Protein AF-A0A382AMD6-F1 (afdb_monomer_lite)

pLDDT: mean 81.44, std 15.03, range [40.19, 96.5]

Structure (mmCIF, N/CA/C/O backbone):
data_AF-A0A382AMD6-F1
#
_entry.id   AF-A0A382AMD6-F1
#
loop_
_atom_site.group_PDB
_atom_site.id
_atom_site.type_symbol
_atom_site.label_atom_id
_atom_site.label_alt_id
_atom_site.label_comp_id
_atom_site.label_asym_id
_atom_site.label_entity_id
_atom_site.label_seq_id
_atom_site.pdbx_PDB_ins_code
_atom_site.Cartn_x
_atom_site.Cartn_y
_atom_site.Cartn_z
_atom_site.occupancy
_atom_site.B_iso_or_equiv
_atom_site.auth_seq_id
_atom_site.auth_comp_id
_atom_site.auth_asym_id
_atom_site.auth_atom_id
_atom_site.pdbx_PDB_model_num
ATOM 1 N N . MET A 1 1 ? 27.102 -16.519 -51.516 1.00 42.53 1 MET A N 1
ATOM 2 C CA . MET A 1 1 ? 26.957 -15.114 -51.086 1.00 42.53 1 MET A CA 1
ATOM 3 C C . MET A 1 1 ? 26.104 -15.087 -49.832 1.00 42.53 1 MET A C 1
ATOM 5 O O . MET A 1 1 ? 24.967 -15.535 -49.890 1.00 42.53 1 MET A O 1
ATOM 9 N N . GLY A 1 2 ? 26.681 -14.689 -48.698 1.00 44.47 2 GLY A N 1
ATOM 10 C CA . GLY A 1 2 ? 25.979 -14.622 -47.418 1.00 44.47 2 GLY A CA 1
ATOM 11 C C . GLY A 1 2 ? 25.141 -13.352 -47.315 1.00 44.47 2 GLY A C 1
ATOM 12 O O . GLY A 1 2 ? 25.633 -12.274 -47.632 1.00 44.47 2 GLY A O 1
ATOM 13 N N . ASN A 1 3 ? 23.898 -13.489 -46.857 1.00 40.19 3 ASN A N 1
ATOM 14 C CA . ASN A 1 3 ? 23.126 -12.363 -46.351 1.00 40.19 3 ASN A CA 1
ATOM 15 C C . ASN A 1 3 ? 23.325 -12.308 -44.837 1.00 40.19 3 ASN A C 1
ATOM 17 O O . ASN A 1 3 ? 22.709 -13.063 -44.085 1.00 40.19 3 ASN A O 1
ATOM 21 N N . SER A 1 4 ? 24.212 -11.420 -44.405 1.00 46.09 4 SER A N 1
ATOM 22 C CA . SER A 1 4 ? 24.307 -10.970 -43.022 1.00 46.09 4 SER A CA 1
ATOM 23 C C . SER A 1 4 ? 23.042 -10.164 -42.724 1.00 46.09 4 SER A C 1
ATOM 25 O O . SER A 1 4 ? 22.939 -8.998 -43.098 1.00 46.09 4 SER A O 1
ATOM 27 N N . ILE A 1 5 ? 22.052 -10.798 -42.098 1.00 58.16 5 ILE A N 1
ATOM 28 C CA . ILE A 1 5 ? 20.919 -10.091 -41.497 1.00 58.16 5 ILE A CA 1
ATOM 29 C C . ILE A 1 5 ? 21.500 -9.345 -40.296 1.00 58.16 5 ILE A C 1
ATOM 31 O O . ILE A 1 5 ? 21.742 -9.932 -39.243 1.00 58.16 5 ILE A O 1
ATOM 35 N N . THR A 1 6 ? 21.815 -8.065 -40.472 1.00 59.88 6 THR A N 1
ATOM 36 C CA . THR A 1 6 ? 22.103 -7.184 -39.343 1.00 59.88 6 THR A CA 1
ATOM 37 C C . THR A 1 6 ? 20.827 -7.086 -38.500 1.00 59.88 6 THR A C 1
ATOM 39 O O . THR A 1 6 ? 19.767 -6.798 -39.062 1.00 59.88 6 THR A O 1
ATOM 42 N N . PRO A 1 7 ? 20.866 -7.347 -37.178 1.00 53.75 7 PRO A N 1
ATOM 43 C CA . PRO A 1 7 ? 19.680 -7.209 -36.345 1.00 53.75 7 PRO A CA 1
ATOM 44 C C . PRO A 1 7 ? 19.247 -5.746 -36.385 1.00 53.75 7 PRO A C 1
ATOM 46 O O . PRO A 1 7 ? 20.041 -4.846 -36.099 1.00 53.75 7 PRO A O 1
ATOM 49 N N . ASN A 1 8 ? 18.002 -5.505 -36.785 1.00 58.22 8 ASN A N 1
ATOM 50 C CA . ASN A 1 8 ? 17.427 -4.174 -36.795 1.00 58.22 8 ASN A CA 1
ATOM 51 C C . ASN A 1 8 ? 17.402 -3.644 -35.352 1.00 58.22 8 ASN A C 1
ATOM 53 O O . ASN A 1 8 ? 16.949 -4.334 -34.437 1.00 58.22 8 ASN A O 1
ATOM 57 N N . LYS A 1 9 ? 17.907 -2.427 -35.126 1.00 56.97 9 LYS A N 1
ATOM 58 C CA . LYS A 1 9 ? 18.093 -1.833 -33.787 1.00 56.97 9 LYS A CA 1
ATOM 59 C C . LYS A 1 9 ? 16.779 -1.792 -32.980 1.00 56.97 9 LYS A C 1
ATOM 61 O O . LYS A 1 9 ? 16.806 -1.879 -31.756 1.00 56.97 9 LYS A O 1
ATOM 66 N N . SER A 1 10 ? 15.639 -1.734 -33.673 1.00 56.12 10 SER A N 1
ATOM 67 C CA . SER A 1 10 ? 14.281 -1.795 -33.118 1.00 56.12 10 SER A CA 1
ATOM 68 C C . SER A 1 10 ? 13.907 -3.152 -32.509 1.00 56.12 10 SER A C 1
ATOM 70 O O . SER A 1 10 ? 13.204 -3.190 -31.501 1.00 56.12 10 SER A O 1
ATOM 72 N N . ASP A 1 11 ? 14.387 -4.262 -33.075 1.00 57.94 11 ASP A N 1
ATOM 73 C CA . ASP A 1 11 ? 14.041 -5.613 -32.611 1.00 57.94 11 ASP A CA 1
ATOM 74 C C . ASP A 1 11 ? 14.842 -5.992 -31.356 1.00 57.94 11 ASP A C 1
ATOM 76 O O . ASP A 1 11 ? 14.334 -6.668 -30.460 1.00 57.94 11 ASP A O 1
ATOM 80 N N . THR A 1 12 ? 16.071 -5.478 -31.237 1.00 58.97 12 THR A N 1
ATOM 81 C CA . THR A 1 12 ? 16.911 -5.639 -30.041 1.00 58.97 12 THR A CA 1
ATOM 82 C C . THR A 1 12 ? 16.329 -4.892 -28.834 1.00 58.97 12 THR A C 1
ATOM 84 O O . THR A 1 12 ? 16.251 -5.464 -27.748 1.00 58.97 12 THR A O 1
ATOM 87 N N . ILE A 1 13 ? 15.851 -3.652 -29.018 1.00 60.91 13 ILE A N 1
ATOM 88 C CA . ILE A 1 13 ? 15.240 -2.843 -27.942 1.00 60.91 13 ILE A CA 1
ATOM 89 C C . ILE A 1 13 ? 13.916 -3.460 -27.468 1.00 60.91 13 ILE A C 1
ATOM 91 O O . ILE A 1 13 ? 13.629 -3.476 -26.270 1.00 60.91 13 ILE A O 1
ATOM 95 N N . LYS A 1 14 ? 13.114 -4.009 -28.389 1.00 61.31 14 LYS A N 1
ATOM 96 C CA . LYS A 1 14 ? 11.823 -4.632 -28.069 1.00 61.31 14 LYS A CA 1
ATOM 97 C C . LYS A 1 14 ? 11.988 -5.898 -27.221 1.00 61.31 14 LYS A C 1
ATOM 99 O O . LYS A 1 14 ? 11.357 -6.011 -26.176 1.00 61.31 14 LYS A O 1
ATOM 104 N N . ASN A 1 15 ? 12.929 -6.771 -27.593 1.00 61.91 15 ASN A N 1
ATOM 105 C CA . ASN A 1 15 ? 13.256 -7.971 -26.814 1.00 61.91 15 ASN A CA 1
ATOM 106 C C . ASN A 1 15 ? 13.784 -7.642 -25.408 1.00 61.91 15 ASN A C 1
ATOM 108 O O . ASN A 1 15 ? 13.481 -8.354 -24.453 1.00 61.91 15 ASN A O 1
ATOM 112 N N . GLN A 1 16 ? 14.546 -6.555 -25.263 1.00 62.28 16 GLN A N 1
ATOM 113 C CA . GLN A 1 16 ? 15.094 -6.134 -23.974 1.00 62.28 16 GLN A CA 1
ATOM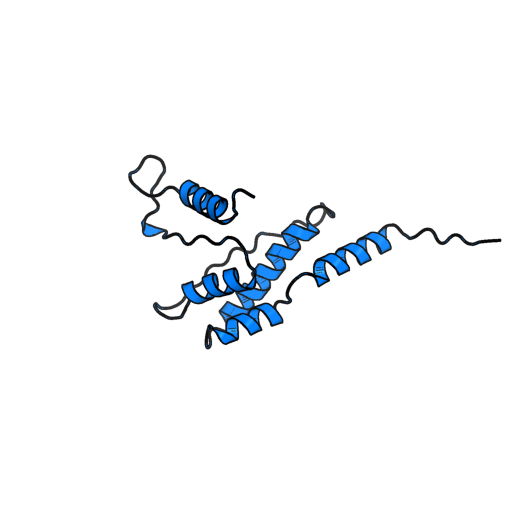 114 C C . GLN A 1 16 ? 14.013 -5.533 -23.057 1.00 62.28 16 GLN A C 1
ATOM 116 O O . GLN A 1 16 ? 13.959 -5.869 -21.874 1.00 62.28 16 GLN A O 1
ATOM 121 N N . LYS A 1 17 ? 13.092 -4.723 -23.605 1.00 63.22 17 LYS A N 1
ATOM 122 C CA . LYS A 1 17 ? 11.913 -4.222 -22.874 1.00 63.22 17 LYS A CA 1
ATOM 123 C C . LYS A 1 17 ? 10.995 -5.369 -22.430 1.00 63.22 17 LYS A C 1
ATOM 125 O O . LYS A 1 17 ? 10.553 -5.374 -21.284 1.00 63.22 17 LYS A O 1
ATOM 130 N N . ASP A 1 18 ? 10.754 -6.360 -23.288 1.00 63.72 18 ASP A N 1
ATOM 131 C CA . ASP A 1 18 ? 9.908 -7.515 -22.957 1.00 63.72 18 ASP A CA 1
ATOM 132 C C . ASP A 1 18 ? 10.526 -8.397 -21.858 1.00 63.72 18 ASP A C 1
ATOM 134 O O . ASP A 1 18 ? 9.809 -8.876 -20.977 1.00 63.72 18 ASP A O 1
ATOM 138 N N . GLN A 1 19 ? 11.856 -8.546 -21.834 1.00 65.31 19 GLN A N 1
ATOM 139 C CA . GLN A 1 19 ? 12.560 -9.227 -20.741 1.00 65.31 19 GLN A CA 1
ATOM 140 C C . GLN A 1 19 ? 12.438 -8.474 -19.409 1.00 65.31 19 GLN A C 1
ATOM 142 O O . GLN A 1 19 ? 12.124 -9.091 -18.392 1.00 65.31 19 GLN A O 1
ATOM 147 N N . ILE A 1 20 ? 12.602 -7.148 -19.404 1.00 69.06 20 ILE A N 1
ATOM 148 C CA . ILE A 1 20 ? 12.449 -6.321 -18.194 1.00 69.06 20 ILE A CA 1
ATOM 149 C C . ILE A 1 20 ? 11.006 -6.371 -17.670 1.00 69.06 20 ILE A C 1
ATOM 151 O O . ILE A 1 20 ? 10.776 -6.544 -16.475 1.00 69.06 20 ILE A O 1
ATOM 155 N N . LEU A 1 21 ? 10.017 -6.279 -18.562 1.00 68.69 21 LEU A N 1
ATOM 156 C CA . LEU A 1 21 ? 8.600 -6.370 -18.202 1.00 68.69 21 LEU A CA 1
ATOM 157 C C . LEU A 1 21 ? 8.216 -7.764 -17.692 1.00 68.69 21 LEU A C 1
ATOM 159 O O . LEU A 1 21 ? 7.332 -7.873 -16.845 1.00 68.69 21 LEU A O 1
ATOM 163 N N . SER A 1 22 ? 8.880 -8.820 -18.170 1.00 68.44 22 SER A N 1
ATOM 164 C CA . SER A 1 22 ? 8.647 -10.187 -17.691 1.00 68.44 22 SER A CA 1
ATOM 165 C C . SER A 1 22 ? 9.102 -10.417 -16.246 1.00 68.44 22 SER A C 1
ATOM 167 O O . SER A 1 22 ? 8.581 -11.315 -15.589 1.00 68.44 22 SER A O 1
ATOM 169 N N . ALA A 1 23 ? 10.016 -9.585 -15.735 1.00 72.25 23 ALA A N 1
ATOM 170 C CA . ALA A 1 23 ? 10.459 -9.623 -14.343 1.00 72.25 23 ALA A CA 1
ATOM 171 C C . ALA A 1 23 ? 9.475 -8.938 -13.375 1.00 72.25 23 ALA A C 1
ATOM 173 O O . ALA A 1 23 ? 9.609 -9.077 -12.161 1.00 72.25 23 ALA A O 1
ATOM 174 N N . LEU A 1 24 ? 8.482 -8.198 -13.886 1.00 83.56 24 LEU A N 1
ATOM 175 C CA . LEU A 1 24 ? 7.493 -7.512 -13.060 1.00 83.56 24 LEU A CA 1
ATOM 176 C C . LEU A 1 24 ? 6.294 -8.406 -12.750 1.00 83.56 24 LEU A C 1
ATOM 178 O O . LEU A 1 24 ? 5.667 -8.973 -13.646 1.00 83.56 24 LEU A O 1
ATOM 182 N N . HIS A 1 25 ? 5.906 -8.438 -11.475 1.00 88.50 25 HIS A N 1
ATOM 183 C CA . HIS A 1 25 ? 4.666 -9.075 -11.045 1.00 88.50 25 HIS A CA 1
ATOM 184 C C . HIS A 1 25 ? 3.462 -8.428 -11.730 1.00 88.50 25 HIS A C 1
ATOM 186 O O . HIS A 1 25 ? 3.261 -7.208 -11.670 1.00 88.50 25 HIS A O 1
ATOM 192 N N . LYS A 1 26 ? 2.618 -9.247 -12.356 1.00 91.69 26 LYS A N 1
ATOM 193 C CA . LYS A 1 26 ? 1.412 -8.765 -13.031 1.00 91.69 26 LYS A CA 1
ATOM 194 C C . LYS A 1 26 ? 0.426 -8.204 -12.002 1.00 91.69 26 LYS A C 1
ATOM 196 O O . LYS A 1 26 ? 0.325 -8.731 -10.892 1.00 91.69 26 LYS A O 1
ATOM 201 N N . PRO A 1 27 ? -0.417 -7.222 -12.374 1.00 93.94 27 PRO A N 1
ATOM 202 C CA . PRO A 1 27 ? -1.441 -6.700 -11.468 1.00 93.94 27 PRO A CA 1
ATOM 203 C C . PRO A 1 27 ? -2.364 -7.784 -10.883 1.00 93.94 27 PRO A C 1
ATOM 205 O O . PRO A 1 27 ? -2.816 -7.678 -9.745 1.00 93.94 27 PRO A O 1
ATOM 208 N N . SER A 1 28 ? -2.633 -8.854 -11.636 1.00 94.50 28 SER A N 1
ATOM 209 C CA . SER A 1 28 ? -3.407 -10.005 -11.156 1.00 94.50 28 SER A CA 1
ATOM 210 C C . SER A 1 28 ? -2.715 -10.765 -10.023 1.00 94.50 28 SER A C 1
ATOM 212 O O . SER A 1 28 ? -3.390 -11.208 -9.099 1.00 94.50 28 SER A O 1
ATOM 214 N N . GLU A 1 29 ? -1.390 -10.896 -10.076 1.00 94.44 29 GLU A N 1
ATOM 215 C CA . GLU A 1 29 ? -0.585 -11.599 -9.070 1.00 94.44 29 GLU A CA 1
ATOM 216 C C . GLU A 1 29 ? -0.495 -10.770 -7.790 1.00 94.44 29 GLU A C 1
ATOM 218 O O . GLU A 1 29 ? -0.778 -11.282 -6.709 1.00 94.44 29 GLU A O 1
ATOM 223 N N . ILE A 1 30 ? -0.236 -9.462 -7.924 1.00 94.75 30 ILE A N 1
ATOM 224 C CA . ILE A 1 30 ? -0.243 -8.520 -6.795 1.00 94.75 30 ILE A CA 1
ATOM 225 C C . ILE A 1 30 ? -1.607 -8.555 -6.089 1.00 94.75 30 ILE A C 1
ATOM 227 O O . ILE A 1 30 ? -1.684 -8.687 -4.867 1.00 94.75 30 ILE A O 1
ATOM 231 N N . LYS A 1 31 ? -2.707 -8.479 -6.854 1.00 96.00 31 LYS A N 1
ATOM 232 C CA . LYS A 1 31 ? -4.068 -8.563 -6.303 1.00 96.00 31 LYS A CA 1
ATOM 233 C C . LYS A 1 31 ? -4.307 -9.905 -5.610 1.00 96.00 31 LYS A C 1
ATOM 235 O O . LYS A 1 31 ? -4.876 -9.914 -4.522 1.00 96.00 31 LYS A O 1
ATOM 240 N N . GLY A 1 32 ? -3.867 -11.007 -6.218 1.00 96.25 32 GLY A N 1
ATOM 241 C CA . GLY A 1 32 ? -4.008 -12.354 -5.665 1.00 96.25 32 GLY A CA 1
ATOM 242 C C . GLY A 1 32 ? -3.255 -12.545 -4.349 1.00 96.25 32 GLY A C 1
ATOM 243 O O . GLY A 1 32 ? -3.775 -13.188 -3.443 1.00 96.25 32 GLY A O 1
ATOM 244 N N . TYR A 1 33 ? -2.077 -11.937 -4.193 1.00 96.00 33 TYR A N 1
ATOM 245 C CA . TYR A 1 33 ? -1.375 -11.933 -2.911 1.00 96.00 33 TYR A CA 1
ATOM 246 C C . TYR A 1 33 ? -2.122 -11.103 -1.860 1.00 96.00 33 TYR A C 1
ATOM 248 O O . TYR A 1 33 ? -2.351 -11.568 -0.746 1.00 96.00 33 TYR A O 1
ATOM 256 N N . LEU A 1 34 ? -2.585 -9.900 -2.223 1.00 95.81 34 LEU A N 1
ATOM 257 C CA . LEU A 1 34 ? -3.376 -9.053 -1.320 1.00 95.81 34 LEU A CA 1
ATOM 258 C C . LEU A 1 34 ? -4.682 -9.727 -0.866 1.00 95.81 34 LEU A C 1
ATOM 260 O O . LEU A 1 34 ? -5.122 -9.491 0.259 1.00 95.81 34 LEU A O 1
ATOM 264 N N . ASP A 1 35 ? -5.291 -10.574 -1.700 1.00 96.50 35 ASP A N 1
ATOM 265 C CA . ASP A 1 35 ? -6.494 -11.341 -1.347 1.00 96.50 35 ASP A CA 1
ATOM 266 C C . ASP A 1 35 ? -6.280 -12.304 -0.171 1.00 96.50 35 ASP A C 1
ATOM 268 O O . ASP A 1 35 ? -7.235 -12.581 0.552 1.00 96.50 35 ASP A O 1
ATOM 272 N N . GLN A 1 36 ? -5.054 -12.790 0.046 1.00 96.25 36 GLN A N 1
ATOM 273 C CA . GLN A 1 36 ? -4.745 -13.734 1.128 1.00 96.25 36 GLN A CA 1
ATOM 274 C C . GLN A 1 36 ? -4.778 -13.072 2.513 1.00 96.25 36 GLN A C 1
ATOM 276 O O . GLN A 1 36 ? -5.012 -13.746 3.513 1.00 96.25 36 GLN A O 1
ATOM 281 N N . TYR A 1 37 ? -4.570 -11.754 2.572 1.00 95.38 37 TYR A N 1
ATOM 282 C CA . TYR A 1 37 ? -4.473 -10.994 3.823 1.00 95.38 37 TYR A CA 1
ATOM 283 C C . TYR A 1 37 ? -5.627 -10.006 4.017 1.00 95.38 37 TYR A C 1
ATOM 285 O O . TYR A 1 37 ? -5.984 -9.689 5.151 1.00 95.38 37 TYR A O 1
ATOM 293 N N . VAL A 1 38 ? -6.215 -9.496 2.929 1.00 95.00 38 VAL A N 1
ATOM 294 C CA . VAL A 1 38 ? -7.247 -8.454 2.968 1.00 95.00 38 VAL A CA 1
ATOM 295 C C . VAL A 1 38 ? -8.521 -8.953 2.298 1.00 95.00 38 VAL A C 1
ATOM 297 O O . VAL A 1 38 ? -8.624 -9.034 1.069 1.00 95.00 38 VAL A O 1
ATOM 300 N N . ILE A 1 39 ? -9.528 -9.232 3.125 1.00 94.69 39 ILE A N 1
ATOM 301 C CA . ILE A 1 39 ? -10.836 -9.722 2.686 1.00 94.69 39 ILE A CA 1
ATOM 302 C C . ILE A 1 39 ? -11.698 -8.562 2.160 1.00 94.69 39 ILE A C 1
ATOM 304 O O . ILE A 1 39 ? -11.816 -7.514 2.795 1.00 94.69 39 ILE A O 1
ATOM 308 N N . GLY A 1 40 ? -12.318 -8.747 0.990 1.00 93.88 40 GLY A N 1
ATOM 309 C CA . GLY A 1 40 ? -13.108 -7.707 0.315 1.00 93.88 40 GLY A CA 1
ATOM 310 C C . GLY A 1 40 ? -12.243 -6.592 -0.284 1.00 93.88 40 GLY A C 1
ATOM 311 O O . GLY A 1 40 ? -11.112 -6.837 -0.681 1.00 93.88 40 GLY A O 1
ATOM 312 N N . GLN A 1 41 ? -12.758 -5.360 -0.377 1.00 94.56 41 GLN A N 1
ATOM 313 C CA . GLN A 1 41 ? -12.020 -4.183 -0.883 1.00 94.56 41 GLN A CA 1
ATOM 314 C C . GLN A 1 41 ? -11.414 -4.352 -2.297 1.00 94.56 41 GLN A C 1
ATOM 316 O O . GLN A 1 41 ? -10.358 -3.795 -2.611 1.00 94.56 41 GLN A O 1
ATOM 321 N N . ASP A 1 42 ? -12.079 -5.098 -3.186 1.00 95.12 42 ASP A N 1
ATOM 322 C CA . ASP A 1 42 ? -11.543 -5.459 -4.509 1.00 95.12 42 ASP A CA 1
ATOM 323 C C . ASP A 1 42 ? -11.164 -4.259 -5.380 1.00 95.12 42 ASP A C 1
ATOM 325 O O . ASP A 1 42 ? -10.166 -4.304 -6.104 1.00 95.12 42 ASP A O 1
ATOM 329 N N . ARG A 1 43 ? -11.928 -3.162 -5.291 1.00 94.38 43 ARG A N 1
ATOM 330 C CA . ARG A 1 43 ? -11.631 -1.923 -6.021 1.00 94.38 43 ARG A CA 1
ATOM 331 C C . ARG A 1 43 ? -10.286 -1.332 -5.597 1.00 94.38 43 ARG A C 1
ATOM 333 O O . ARG A 1 43 ? -9.500 -0.959 -6.464 1.00 94.38 43 ARG A O 1
ATOM 340 N N . ALA A 1 44 ? -10.019 -1.269 -4.292 1.00 94.81 44 ALA A N 1
ATOM 341 C CA . ALA A 1 44 ? -8.768 -0.735 -3.762 1.00 94.81 44 ALA A CA 1
ATOM 342 C C . ALA A 1 44 ? -7.586 -1.629 -4.156 1.00 94.81 44 ALA A C 1
ATOM 344 O O . ALA A 1 44 ? -6.611 -1.133 -4.715 1.00 94.81 44 ALA A O 1
ATOM 345 N N . LYS A 1 45 ? -7.709 -2.952 -3.974 1.00 95.31 45 LYS A N 1
ATOM 346 C CA . LYS A 1 45 ? -6.655 -3.910 -4.354 1.00 95.31 45 LYS A CA 1
ATOM 347 C C . LYS A 1 45 ? -6.312 -3.841 -5.841 1.00 95.31 45 LYS A C 1
ATOM 349 O O . LYS A 1 45 ? -5.138 -3.822 -6.196 1.00 95.31 45 LYS A O 1
ATOM 354 N N . ARG A 1 46 ? -7.321 -3.747 -6.717 1.00 94.94 46 ARG A N 1
ATOM 355 C CA . ARG A 1 46 ? -7.104 -3.602 -8.165 1.00 94.94 46 ARG A CA 1
ATOM 356 C C . ARG A 1 46 ? -6.402 -2.287 -8.508 1.00 94.94 46 ARG A C 1
ATOM 358 O O . ARG A 1 46 ? -5.470 -2.299 -9.304 1.00 94.94 46 ARG A O 1
ATOM 365 N N . ALA A 1 47 ? -6.841 -1.175 -7.916 1.00 93.81 47 ALA A N 1
ATOM 366 C CA . ALA A 1 47 ? -6.232 0.131 -8.154 1.00 93.81 47 ALA A CA 1
ATOM 367 C C . ALA A 1 47 ? -4.760 0.161 -7.710 1.00 93.81 47 ALA A C 1
ATOM 369 O O . ALA A 1 47 ? -3.909 0.600 -8.482 1.00 93.81 47 ALA A O 1
ATOM 370 N N . LEU A 1 48 ? -4.448 -0.375 -6.523 1.00 93.69 48 LEU A N 1
ATOM 371 C CA . LEU A 1 48 ? -3.070 -0.504 -6.041 1.00 93.69 48 LEU A CA 1
ATOM 372 C C . LEU A 1 48 ? -2.220 -1.383 -6.952 1.00 93.69 48 LEU A C 1
ATOM 374 O O . LEU A 1 48 ? -1.130 -0.974 -7.337 1.00 93.69 48 LEU A O 1
ATOM 378 N N . ALA A 1 49 ? -2.721 -2.556 -7.336 1.00 93.81 49 ALA A N 1
ATOM 379 C CA . ALA A 1 49 ? -1.974 -3.471 -8.187 1.00 93.81 49 ALA A CA 1
ATOM 380 C C . ALA A 1 49 ? -1.579 -2.837 -9.532 1.00 93.81 49 ALA A C 1
ATOM 382 O O . ALA A 1 49 ? -0.452 -3.008 -9.991 1.00 93.81 49 ALA A O 1
ATOM 383 N N . VAL A 1 50 ? -2.481 -2.061 -10.146 1.00 92.94 50 VAL A N 1
ATOM 384 C CA . VAL A 1 50 ? -2.192 -1.333 -11.392 1.00 92.94 50 VAL A CA 1
ATOM 385 C C . VAL A 1 50 ? -1.211 -0.184 -11.154 1.00 92.94 50 VAL A C 1
ATOM 387 O O . VAL A 1 50 ? -0.257 -0.033 -11.913 1.00 92.94 50 VAL A O 1
ATOM 390 N N . ALA A 1 51 ? -1.419 0.615 -10.106 1.00 92.06 51 ALA A N 1
ATOM 391 C CA . ALA A 1 51 ? -0.558 1.755 -9.797 1.00 92.06 51 ALA A CA 1
ATOM 392 C C . ALA A 1 51 ? 0.892 1.330 -9.515 1.00 92.06 51 ALA A C 1
ATOM 394 O O . ALA A 1 51 ? 1.822 1.955 -10.017 1.00 92.06 51 ALA A O 1
ATOM 395 N N . VAL A 1 52 ? 1.085 0.236 -8.776 1.00 90.94 52 VAL A N 1
ATOM 396 C CA . VAL A 1 52 ? 2.403 -0.343 -8.473 1.00 90.94 52 VAL A CA 1
ATOM 397 C C . VAL A 1 52 ? 3.067 -0.887 -9.728 1.00 90.94 52 VAL A C 1
ATOM 399 O O . VAL A 1 52 ? 4.226 -0.578 -9.990 1.00 90.94 52 VAL A O 1
ATOM 402 N N . TYR A 1 53 ? 2.335 -1.663 -10.530 1.00 89.88 53 TYR A N 1
ATOM 403 C CA . TYR A 1 53 ? 2.857 -2.176 -11.793 1.00 89.88 53 TYR A CA 1
ATOM 404 C C . TYR A 1 53 ? 3.341 -1.033 -12.693 1.00 89.88 53 TYR A C 1
ATOM 406 O O . TYR A 1 53 ? 4.450 -1.078 -13.221 1.00 89.88 53 TYR A O 1
ATOM 414 N N . ASN A 1 54 ? 2.548 0.037 -12.802 1.00 87.69 54 ASN A N 1
ATOM 415 C CA . ASN A 1 54 ? 2.927 1.227 -13.559 1.00 87.69 54 ASN A CA 1
ATOM 416 C C . ASN A 1 54 ? 4.112 1.972 -12.928 1.00 87.69 54 ASN A C 1
ATOM 418 O O . ASN A 1 54 ? 4.954 2.486 -13.659 1.00 87.69 54 ASN A O 1
ATOM 422 N N . HIS A 1 55 ? 4.208 2.015 -11.597 1.00 87.94 55 HIS A N 1
ATOM 423 C CA . HIS A 1 55 ? 5.329 2.631 -10.890 1.00 87.94 55 HIS A CA 1
ATOM 424 C C . HIS A 1 55 ? 6.660 1.948 -11.224 1.00 87.94 55 HIS A C 1
ATOM 426 O O . HIS A 1 55 ? 7.605 2.636 -11.606 1.00 87.94 55 HIS A O 1
ATOM 432 N N . TYR A 1 56 ? 6.721 0.614 -11.167 1.00 85.88 56 TYR A N 1
ATOM 433 C CA . TYR A 1 56 ? 7.934 -0.121 -11.543 1.00 85.88 56 TYR A CA 1
ATOM 434 C C . TYR A 1 56 ? 8.195 -0.110 -13.038 1.00 85.88 56 TYR A C 1
ATOM 436 O O . TYR A 1 56 ? 9.342 0.036 -13.453 1.00 85.88 56 TYR A O 1
ATOM 444 N N . LYS A 1 57 ? 7.143 -0.219 -13.856 1.00 84.19 57 LYS A N 1
ATOM 445 C CA . LYS A 1 57 ? 7.280 -0.083 -15.305 1.00 84.19 57 LYS A CA 1
ATOM 446 C C . LYS A 1 57 ? 7.931 1.252 -15.654 1.00 84.19 57 LYS A C 1
ATOM 448 O O . LYS A 1 57 ? 8.828 1.272 -16.480 1.00 84.19 57 LYS A O 1
ATOM 453 N N . ARG A 1 58 ? 7.519 2.338 -14.999 1.00 81.56 58 ARG A N 1
ATOM 454 C CA . ARG A 1 58 ? 8.143 3.649 -15.163 1.00 81.56 58 ARG A CA 1
ATOM 455 C C . ARG A 1 58 ? 9.621 3.620 -14.768 1.00 81.56 58 ARG A C 1
ATOM 457 O O . ARG A 1 58 ? 10.452 3.921 -15.605 1.00 81.56 58 ARG A O 1
ATOM 464 N N . ILE A 1 59 ? 9.954 3.174 -13.554 1.00 81.69 59 ILE A N 1
ATOM 465 C CA . ILE A 1 59 ? 11.348 3.139 -13.060 1.00 81.69 59 ILE A CA 1
ATOM 466 C C . ILE A 1 59 ? 12.281 2.344 -13.989 1.00 81.69 59 ILE A C 1
ATOM 468 O O . ILE A 1 59 ? 13.410 2.761 -14.222 1.00 81.69 59 ILE A O 1
ATOM 472 N N . LEU A 1 60 ? 11.822 1.207 -14.516 1.00 78.94 60 LEU A N 1
ATOM 473 C CA . LEU A 1 60 ? 12.666 0.304 -15.303 1.00 78.94 60 LEU A CA 1
ATOM 474 C C . LEU A 1 60 ? 12.711 0.628 -16.805 1.00 78.94 60 LEU A C 1
ATOM 476 O O . LEU A 1 60 ? 13.627 0.177 -17.489 1.00 78.94 60 LEU A O 1
ATOM 480 N N . VAL A 1 61 ? 11.718 1.350 -17.336 1.00 73.88 61 VAL A N 1
ATOM 481 C CA . VAL A 1 61 ? 11.596 1.642 -18.778 1.00 73.88 61 VAL A CA 1
ATOM 482 C C . VAL A 1 61 ? 11.999 3.085 -19.120 1.00 73.88 61 VAL A C 1
ATOM 484 O O . VAL A 1 61 ? 12.389 3.327 -20.264 1.00 73.88 61 VAL A O 1
ATOM 487 N N . ASP A 1 62 ? 12.000 4.006 -18.147 1.00 62.47 62 ASP A N 1
ATOM 488 C CA . ASP A 1 62 ? 12.303 5.436 -18.352 1.00 62.47 62 ASP A CA 1
ATOM 489 C C . ASP A 1 62 ? 13.721 5.814 -18.835 1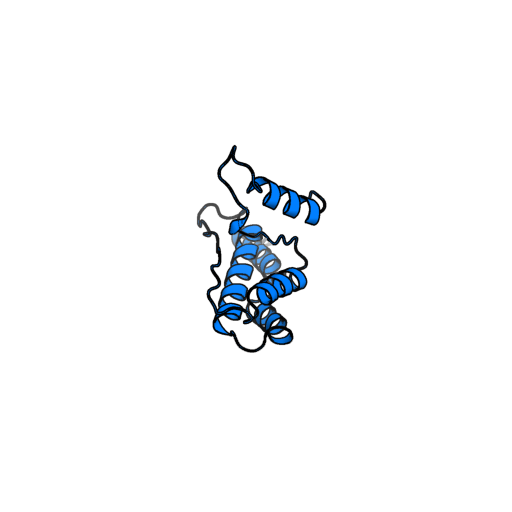.00 62.47 62 ASP A C 1
ATOM 491 O O . ASP A 1 62 ? 13.859 6.959 -19.250 1.00 62.47 62 ASP A O 1
ATOM 495 N N . PRO A 1 63 ? 14.782 4.977 -18.889 1.00 58.59 63 PRO A N 1
ATOM 496 C CA . PRO A 1 63 ? 16.038 5.466 -19.464 1.00 58.59 63 PRO A CA 1
ATOM 497 C C . PRO A 1 63 ? 16.142 5.344 -21.000 1.00 58.59 63 PRO A C 1
ATOM 499 O O . PRO A 1 63 ? 17.208 5.637 -21.536 1.00 58.59 63 PRO A O 1
ATOM 502 N N . ILE A 1 64 ? 15.117 4.861 -21.725 1.00 55.59 64 ILE A N 1
ATOM 503 C CA . ILE A 1 64 ? 15.271 4.450 -23.145 1.00 55.59 64 ILE A CA 1
ATOM 504 C C . ILE A 1 64 ? 14.382 5.226 -24.143 1.00 55.59 64 ILE A C 1
ATOM 506 O O . ILE A 1 64 ? 14.682 5.208 -25.334 1.00 55.59 64 ILE A O 1
ATOM 510 N N . ASP A 1 65 ? 13.326 5.919 -23.706 1.00 55.09 65 ASP A N 1
ATOM 511 C CA . ASP A 1 65 ? 12.435 6.696 -24.590 1.00 55.09 65 ASP A CA 1
ATOM 512 C C . ASP A 1 65 ? 12.054 8.035 -23.939 1.00 55.09 65 ASP A C 1
ATOM 514 O O . ASP A 1 65 ? 11.110 8.102 -23.156 1.00 55.09 65 ASP A O 1
ATOM 518 N N . ASP A 1 66 ? 12.754 9.110 -24.309 1.00 55.66 66 ASP A N 1
ATOM 519 C CA . ASP A 1 66 ? 12.450 10.494 -23.899 1.00 55.66 66 ASP A CA 1
ATOM 520 C C . ASP A 1 66 ? 11.120 11.033 -24.491 1.00 55.66 66 ASP A C 1
ATOM 522 O O . ASP A 1 66 ? 10.741 12.174 -24.237 1.00 55.66 66 ASP A O 1
ATOM 526 N N . GLU A 1 67 ? 10.394 10.253 -25.303 1.00 58.03 67 GLU A N 1
ATOM 527 C CA . GLU A 1 67 ? 9.189 10.726 -26.009 1.00 58.03 67 GLU A CA 1
ATOM 528 C C . GLU A 1 67 ? 7.871 10.536 -25.236 1.00 58.03 67 GLU A C 1
ATOM 530 O O . GLU A 1 67 ? 6.862 11.144 -25.603 1.00 58.03 67 GLU A O 1
ATOM 535 N N . VAL A 1 68 ? 7.830 9.718 -24.173 1.00 60.06 68 VAL A N 1
ATOM 536 C CA . VAL A 1 68 ? 6.586 9.452 -23.420 1.00 60.06 68 VAL A CA 1
ATOM 537 C C . VAL A 1 68 ? 6.809 9.574 -21.915 1.00 60.06 68 VAL A C 1
ATOM 539 O O . VAL A 1 68 ? 7.188 8.614 -21.250 1.00 60.06 68 VAL A O 1
ATOM 542 N N . GLU A 1 69 ? 6.481 10.739 -21.355 1.00 61.72 69 GLU A N 1
ATOM 543 C CA . GLU A 1 69 ? 6.500 10.959 -19.906 1.00 61.72 69 GLU A CA 1
ATOM 544 C C . GLU A 1 69 ? 5.403 10.140 -19.203 1.00 61.72 69 GLU A C 1
ATOM 546 O O . GLU A 1 69 ? 4.199 10.391 -19.333 1.00 61.72 69 GLU A O 1
ATOM 551 N N . LEU A 1 70 ? 5.809 9.149 -18.410 1.00 67.38 70 LEU A N 1
ATOM 552 C CA . LEU A 1 70 ? 4.896 8.394 -17.556 1.00 67.38 70 LEU A CA 1
ATOM 553 C C . LEU A 1 70 ? 4.638 9.155 -16.245 1.00 67.38 70 LEU A C 1
ATOM 555 O O . LEU A 1 70 ? 5.520 9.319 -15.404 1.00 67.38 70 LEU A O 1
ATOM 559 N N . ALA A 1 71 ? 3.391 9.575 -16.020 1.00 73.44 71 ALA A N 1
ATOM 560 C CA . ALA A 1 71 ? 3.009 10.278 -14.796 1.00 73.44 71 ALA A CA 1
ATOM 561 C C . ALA A 1 71 ? 3.095 9.389 -13.535 1.00 73.44 71 ALA A C 1
ATOM 563 O O . ALA A 1 71 ? 2.763 8.197 -13.543 1.00 73.44 71 ALA A O 1
ATOM 564 N N . LYS A 1 72 ? 3.482 9.991 -12.401 1.00 82.56 72 LYS A N 1
ATOM 565 C CA . LYS A 1 72 ? 3.537 9.301 -11.102 1.00 82.56 72 LYS A CA 1
ATOM 566 C C . LYS A 1 72 ? 2.133 8.884 -10.643 1.00 82.56 72 LYS A C 1
ATOM 568 O O . LYS A 1 72 ? 1.233 9.708 -10.515 1.00 82.56 72 LYS A O 1
ATOM 573 N N . SER A 1 73 ? 1.972 7.605 -10.304 1.00 82.75 73 SER A N 1
ATOM 574 C CA . SER A 1 73 ? 0.714 7.035 -9.797 1.00 82.75 73 SER A CA 1
ATOM 575 C C . SER A 1 73 ? 0.627 7.106 -8.265 1.00 82.75 73 SER A C 1
ATOM 577 O O . SER A 1 73 ? 0.746 6.089 -7.585 1.00 82.75 73 SER A O 1
ATOM 579 N N . ASN A 1 74 ? 0.448 8.308 -7.703 1.00 89.25 74 ASN A N 1
ATOM 580 C CA . ASN A 1 74 ? 0.140 8.452 -6.272 1.00 89.25 74 ASN A CA 1
ATOM 581 C C . ASN A 1 74 ? -1.281 7.941 -5.974 1.00 89.25 74 ASN A C 1
ATOM 583 O O . ASN A 1 74 ? -2.175 8.051 -6.813 1.00 89.25 74 ASN A O 1
ATOM 587 N N . ILE A 1 75 ? -1.502 7.405 -4.772 1.00 91.31 75 ILE A N 1
ATOM 588 C CA . ILE A 1 75 ? -2.766 6.756 -4.398 1.00 91.31 75 ILE A CA 1
ATOM 589 C C . ILE A 1 75 ? -3.335 7.415 -3.144 1.00 91.31 75 ILE A C 1
ATOM 591 O O . ILE A 1 75 ? -2.636 7.563 -2.146 1.00 91.31 75 ILE A O 1
ATOM 595 N N . LEU A 1 76 ? -4.627 7.744 -3.181 1.00 93.31 76 LEU A N 1
ATOM 596 C CA . LEU A 1 76 ? -5.412 8.126 -2.010 1.00 93.31 76 LEU A CA 1
ATOM 597 C C . LEU A 1 76 ? -6.397 6.999 -1.679 1.00 93.31 76 LEU A C 1
ATOM 599 O O . LEU A 1 76 ? -7.255 6.660 -2.495 1.00 93.31 76 LEU A O 1
ATOM 603 N N . ILE A 1 77 ? -6.287 6.419 -0.483 1.00 92.69 77 ILE A N 1
ATOM 604 C CA . ILE A 1 77 ? -7.178 5.348 -0.016 1.00 92.69 77 ILE A CA 1
ATOM 605 C C . ILE A 1 77 ? -8.192 5.935 0.965 1.00 92.69 77 ILE A C 1
ATOM 607 O O . ILE A 1 77 ? -7.834 6.355 2.063 1.00 92.69 77 ILE A O 1
ATOM 611 N N . ILE A 1 78 ? -9.471 5.912 0.589 1.00 93.81 78 ILE A N 1
ATOM 612 C CA . ILE A 1 78 ? -10.575 6.409 1.418 1.00 93.81 78 ILE A CA 1
ATOM 613 C C . ILE A 1 78 ? -11.395 5.223 1.922 1.00 93.81 78 ILE A C 1
ATOM 615 O O . ILE A 1 78 ? -11.785 4.351 1.147 1.00 93.81 78 ILE A O 1
ATOM 619 N N . GLY A 1 79 ? -11.677 5.198 3.223 1.00 93.94 79 GLY A N 1
ATOM 620 C CA . GLY A 1 79 ? -12.552 4.199 3.828 1.00 93.94 79 GLY A CA 1
ATOM 621 C C . GLY A 1 79 ? -12.672 4.354 5.348 1.00 93.94 79 GLY A C 1
ATOM 622 O O . GLY A 1 79 ? -11.819 5.014 5.954 1.00 93.94 79 GLY A O 1
ATOM 623 N N . PRO A 1 80 ? -13.690 3.737 5.976 1.00 95.06 80 PRO A N 1
ATOM 624 C CA . PRO A 1 80 ? -13.901 3.768 7.425 1.00 95.06 80 PRO A CA 1
ATOM 625 C C . PRO A 1 80 ? -12.695 3.268 8.234 1.00 95.06 80 PRO A C 1
ATOM 627 O O . PRO A 1 80 ? -11.773 2.635 7.709 1.00 95.06 80 PRO A O 1
ATOM 630 N N . THR A 1 81 ? -12.666 3.555 9.533 1.00 94.00 81 THR A N 1
ATOM 631 C CA . THR A 1 81 ? -11.659 2.983 10.440 1.00 94.00 81 THR A CA 1
ATOM 632 C C . THR A 1 81 ? -11.782 1.453 10.482 1.00 94.00 81 THR A C 1
ATOM 634 O O . THR A 1 81 ? -12.849 0.893 10.250 1.00 94.00 81 THR A O 1
ATOM 637 N N . GLY A 1 82 ? -10.662 0.752 10.687 1.00 93.00 82 GLY A N 1
ATOM 638 C CA . GLY A 1 82 ? -10.652 -0.714 10.798 1.00 93.00 82 GLY A CA 1
ATOM 639 C C . GLY A 1 82 ? -10.839 -1.513 9.498 1.00 93.00 82 GLY A C 1
ATOM 640 O O . GLY A 1 82 ? -10.803 -2.735 9.544 1.00 93.00 82 GLY A O 1
ATOM 641 N N . THR A 1 83 ? -10.974 -0.887 8.322 1.00 93.06 83 THR A N 1
ATOM 642 C CA . THR A 1 83 ? -11.194 -1.615 7.048 1.00 93.06 83 THR A CA 1
ATOM 643 C C . THR A 1 83 ? -9.918 -2.103 6.349 1.00 93.06 83 THR A C 1
ATOM 645 O O . THR A 1 83 ? -9.946 -2.411 5.160 1.00 93.06 83 THR A O 1
ATOM 648 N N . GLY A 1 84 ? -8.780 -2.123 7.048 1.00 93.75 84 GLY A N 1
ATOM 649 C CA . GLY A 1 84 ? -7.525 -2.661 6.512 1.00 93.75 84 GLY A CA 1
ATOM 650 C C . GLY A 1 84 ? -6.729 -1.730 5.589 1.00 93.75 84 GLY A C 1
ATOM 651 O O . GLY A 1 84 ? -5.878 -2.214 4.856 1.00 93.75 84 GLY A O 1
ATOM 652 N N . LYS A 1 85 ? -6.948 -0.405 5.621 1.00 95.56 85 LYS A N 1
ATOM 653 C CA . LYS A 1 85 ? -6.180 0.559 4.798 1.00 95.56 85 LYS A CA 1
ATOM 654 C C . LYS A 1 85 ? -4.663 0.435 5.008 1.00 95.56 85 LYS A C 1
ATOM 656 O O . LYS A 1 85 ? -3.928 0.259 4.043 1.00 95.56 85 LYS A O 1
ATOM 661 N N . THR A 1 86 ? -4.218 0.467 6.265 1.00 94.69 86 THR A N 1
ATOM 662 C CA . THR A 1 86 ? -2.804 0.297 6.636 1.00 94.69 86 THR A CA 1
ATOM 663 C C . THR A 1 86 ? -2.302 -1.104 6.286 1.00 94.69 86 THR A C 1
ATOM 665 O O . THR A 1 86 ? -1.250 -1.247 5.674 1.00 94.69 86 THR A O 1
ATOM 668 N N . LEU A 1 87 ? -3.111 -2.135 6.563 1.00 95.62 87 LEU A N 1
ATOM 669 C CA . LEU A 1 87 ? -2.771 -3.529 6.266 1.00 95.62 87 LEU A CA 1
ATOM 670 C C . LEU A 1 87 ? -2.527 -3.771 4.768 1.00 95.62 87 LEU A C 1
ATOM 672 O O . LEU A 1 87 ? -1.623 -4.526 4.418 1.00 95.62 87 LEU A O 1
ATOM 676 N N . ILE A 1 88 ? -3.305 -3.137 3.883 1.00 95.38 88 ILE A N 1
ATOM 677 C CA . ILE A 1 88 ? -3.097 -3.210 2.429 1.00 95.38 88 ILE A CA 1
ATOM 678 C C . ILE A 1 88 ? -1.707 -2.678 2.061 1.00 95.38 88 ILE A C 1
ATOM 680 O O . ILE A 1 88 ? -0.993 -3.338 1.310 1.00 95.38 88 ILE A O 1
ATOM 684 N N . ALA A 1 89 ? -1.326 -1.511 2.587 1.00 93.38 89 ALA 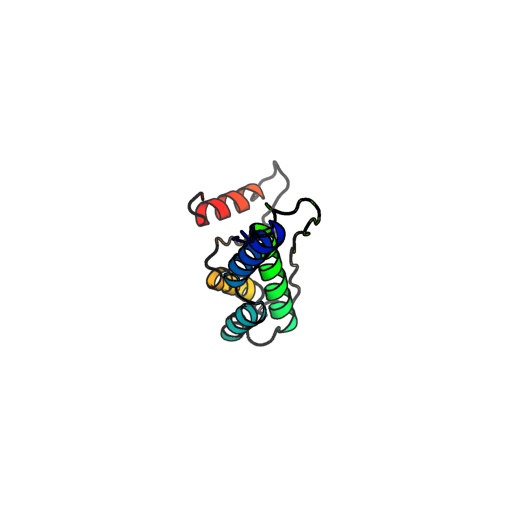A N 1
ATOM 685 C CA . ALA A 1 89 ? -0.045 -0.880 2.276 1.00 93.38 89 ALA A CA 1
ATOM 686 C C . ALA A 1 89 ? 1.141 -1.715 2.789 1.00 93.38 89 ALA A C 1
ATOM 688 O O . ALA A 1 89 ? 2.059 -2.012 2.027 1.00 93.38 89 ALA A O 1
ATOM 689 N N . GLU A 1 90 ? 1.076 -2.190 4.035 1.00 94.12 90 GLU A N 1
ATOM 690 C CA . GLU A 1 90 ? 2.109 -3.056 4.618 1.00 94.12 90 GLU A CA 1
ATOM 691 C C . GLU A 1 90 ? 2.233 -4.400 3.889 1.00 94.12 90 GLU A C 1
ATOM 693 O O . GLU A 1 90 ? 3.333 -4.885 3.632 1.00 94.12 90 GLU A O 1
ATOM 698 N N . THR A 1 91 ? 1.104 -5.024 3.544 1.00 95.19 91 THR A N 1
ATOM 699 C CA . THR A 1 91 ? 1.101 -6.316 2.841 1.00 95.19 91 THR A CA 1
ATOM 700 C C . THR A 1 91 ? 1.694 -6.179 1.447 1.00 95.19 91 THR A C 1
ATOM 702 O O . THR A 1 91 ? 2.436 -7.055 1.009 1.00 95.19 91 THR A O 1
ATOM 705 N N . LEU A 1 92 ? 1.402 -5.071 0.768 1.00 93.25 92 LEU A N 1
ATOM 706 C CA . LEU A 1 92 ? 1.982 -4.770 -0.530 1.00 93.25 92 LEU A CA 1
ATOM 707 C C . LEU A 1 92 ? 3.501 -4.568 -0.439 1.00 93.25 92 LEU A C 1
ATOM 709 O O . LEU A 1 92 ? 4.229 -5.132 -1.250 1.00 93.25 92 LEU A O 1
ATOM 713 N N . ALA A 1 93 ? 3.977 -3.812 0.552 1.00 92.56 93 ALA A N 1
ATOM 714 C CA . ALA A 1 93 ? 5.409 -3.623 0.775 1.00 92.56 93 ALA A CA 1
ATOM 715 C C . ALA A 1 93 ? 6.129 -4.955 1.032 1.00 92.56 93 ALA A C 1
ATOM 717 O O . ALA A 1 93 ? 7.156 -5.228 0.413 1.00 92.56 93 ALA A O 1
ATOM 718 N N . ARG A 1 94 ? 5.539 -5.830 1.866 1.00 91.94 94 ARG A N 1
ATOM 719 C CA . ARG A 1 94 ? 6.059 -7.188 2.110 1.00 91.94 94 ARG A CA 1
ATOM 720 C C . ARG A 1 94 ? 6.098 -8.040 0.844 1.00 91.94 94 ARG A C 1
ATOM 722 O O . ARG A 1 94 ? 7.067 -8.756 0.640 1.00 91.94 94 ARG A O 1
ATOM 729 N N . PHE A 1 95 ? 5.064 -7.974 0.004 1.00 91.94 95 PHE A N 1
ATOM 730 C CA . PHE A 1 95 ? 5.020 -8.725 -1.255 1.00 91.94 95 PHE A CA 1
ATOM 731 C C . PHE A 1 95 ? 6.158 -8.334 -2.198 1.00 91.94 95 PHE A C 1
ATOM 733 O O . PHE A 1 95 ? 6.803 -9.187 -2.800 1.00 91.94 95 PHE A O 1
ATOM 740 N N . LEU A 1 96 ? 6.391 -7.029 -2.325 1.00 89.00 96 LEU A N 1
ATOM 741 C CA . LEU A 1 96 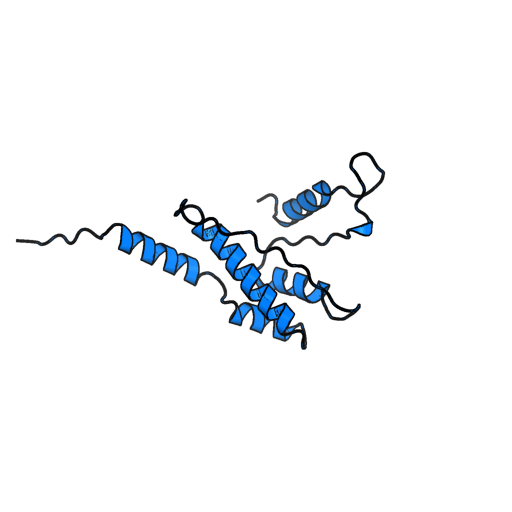? 7.380 -6.472 -3.243 1.00 89.00 96 LEU A CA 1
ATOM 742 C C . LEU A 1 96 ? 8.798 -6.476 -2.668 1.00 89.00 96 LEU A C 1
ATOM 744 O O . LEU A 1 96 ? 9.734 -6.204 -3.409 1.00 89.00 96 LEU A O 1
ATOM 748 N N . SER A 1 97 ? 8.950 -6.785 -1.376 1.00 89.56 97 SER A N 1
ATOM 749 C CA . SER A 1 97 ? 10.227 -6.740 -0.656 1.00 89.56 97 SER A CA 1
ATOM 750 C C . SER A 1 97 ? 10.933 -5.390 -0.817 1.00 89.56 97 SER A C 1
ATOM 752 O O . SER A 1 97 ? 12.111 -5.341 -1.157 1.00 89.56 97 SER A O 1
ATOM 754 N N . VAL A 1 98 ? 10.199 -4.290 -0.612 1.00 89.69 98 VAL A N 1
ATOM 755 C CA . VAL A 1 98 ? 10.735 -2.928 -0.777 1.00 89.69 98 VAL A CA 1
ATOM 756 C C . VAL A 1 98 ? 10.697 -2.098 0.497 1.00 89.69 98 VAL A C 1
ATOM 758 O O . VAL A 1 98 ? 9.828 -2.331 1.345 1.00 89.69 98 VAL A O 1
ATOM 761 N N . PRO A 1 99 ? 11.590 -1.094 0.613 1.00 92.25 99 PRO A N 1
ATOM 762 C CA . PRO A 1 99 ? 11.576 -0.161 1.726 1.00 92.25 99 PRO A CA 1
ATOM 763 C C . PRO A 1 99 ? 10.215 0.520 1.858 1.00 92.25 99 PRO A C 1
ATOM 765 O O . PRO A 1 99 ? 9.624 0.979 0.878 1.00 92.25 99 PRO A O 1
ATOM 768 N N . PHE A 1 100 ? 9.705 0.579 3.086 1.00 93.00 100 PHE A N 1
ATOM 769 C CA . PHE A 1 100 ? 8.379 1.112 3.369 1.00 93.00 100 PHE A CA 1
ATOM 770 C C . PHE A 1 100 ? 8.375 1.869 4.689 1.00 93.00 100 PHE A C 1
ATOM 772 O O . PHE A 1 100 ? 8.717 1.321 5.733 1.00 93.00 100 PHE A O 1
ATOM 779 N N . ALA A 1 101 ? 7.950 3.129 4.634 1.00 91.75 101 ALA A N 1
ATOM 780 C CA . ALA A 1 101 ? 7.829 3.999 5.792 1.00 91.75 101 ALA A CA 1
ATOM 781 C C . ALA A 1 101 ? 6.363 4.397 5.997 1.00 91.75 101 ALA A C 1
ATOM 783 O O . ALA A 1 101 ? 5.663 4.762 5.050 1.00 91.75 101 ALA A O 1
ATOM 784 N N . ILE A 1 102 ? 5.910 4.346 7.249 1.00 90.62 102 ILE A N 1
ATOM 785 C CA . ILE A 1 102 ? 4.595 4.835 7.672 1.00 90.62 102 ILE A CA 1
ATOM 786 C C . ILE A 1 102 ? 4.801 6.187 8.354 1.00 90.62 102 ILE A C 1
ATOM 788 O O . ILE A 1 102 ? 5.678 6.326 9.208 1.00 90.62 102 ILE A O 1
ATOM 792 N N . ALA A 1 103 ? 3.980 7.168 7.993 1.00 90.38 103 ALA A N 1
ATOM 793 C CA . ALA A 1 103 ? 3.978 8.489 8.604 1.00 90.38 103 ALA A CA 1
ATOM 794 C C . ALA A 1 103 ? 2.546 8.929 8.925 1.00 90.38 103 ALA A C 1
ATOM 796 O O . ALA A 1 103 ? 1.614 8.604 8.184 1.00 90.38 103 ALA A O 1
ATOM 797 N N . ASP A 1 104 ? 2.384 9.668 10.021 1.00 89.00 104 ASP A N 1
ATOM 798 C CA . ASP A 1 104 ? 1.126 10.312 10.392 1.00 89.00 104 ASP A CA 1
ATOM 799 C C . ASP A 1 104 ? 1.173 11.780 9.953 1.00 89.00 104 ASP A C 1
ATOM 801 O O . ASP A 1 104 ? 2.087 12.518 10.308 1.00 89.00 104 ASP A O 1
ATOM 805 N N . ALA A 1 105 ? 0.194 12.214 9.161 1.00 88.38 105 ALA A N 1
ATOM 806 C CA . ALA A 1 105 ? 0.132 13.597 8.702 1.00 88.38 105 ALA A CA 1
ATOM 807 C C . ALA A 1 105 ? -0.216 14.581 9.834 1.00 88.38 105 ALA A C 1
ATOM 809 O O . ALA A 1 105 ? 0.079 15.765 9.713 1.00 88.38 105 ALA A O 1
ATOM 810 N N . THR A 1 106 ? -0.832 14.118 10.928 1.00 86.06 106 THR A N 1
ATOM 811 C CA . THR A 1 106 ? -1.218 14.980 12.059 1.00 86.06 106 THR A CA 1
ATOM 812 C C . THR A 1 106 ? -0.029 15.446 12.899 1.00 86.06 106 THR A C 1
ATOM 814 O O . THR A 1 106 ? -0.136 16.468 13.574 1.00 86.06 106 THR A O 1
ATOM 817 N N . SER A 1 107 ? 1.102 14.736 12.837 1.00 82.81 107 SER A N 1
ATOM 818 C CA . SER A 1 107 ? 2.346 15.118 13.513 1.00 82.81 107 SER A CA 1
ATOM 819 C C . SER A 1 107 ? 3.249 16.021 12.668 1.00 82.81 107 SER A C 1
ATOM 821 O O . SER A 1 107 ? 4.258 16.501 13.183 1.00 82.81 107 SER A O 1
ATOM 823 N N . LEU A 1 108 ? 2.913 16.232 11.389 1.00 84.75 108 LEU A N 1
ATOM 824 C CA . LEU A 1 108 ? 3.683 17.083 10.487 1.00 84.75 108 LEU A CA 1
ATOM 825 C C . LEU A 1 108 ? 3.328 18.550 10.714 1.00 84.75 108 LEU A C 1
ATOM 827 O O . LEU A 1 108 ? 2.160 18.939 10.653 1.00 84.75 108 LEU A O 1
ATOM 831 N N . THR A 1 109 ? 4.348 19.367 10.949 1.00 80.69 109 THR A N 1
ATOM 832 C CA . THR A 1 109 ? 4.201 20.810 11.156 1.00 80.69 109 THR A CA 1
ATOM 833 C C . THR A 1 109 ? 4.971 21.586 10.099 1.00 80.69 109 THR A C 1
ATOM 835 O O . THR A 1 109 ? 5.854 21.050 9.436 1.00 80.69 109 THR A O 1
ATOM 838 N N . GLU A 1 110 ? 4.637 22.862 9.927 1.00 76.06 110 GLU A N 1
ATOM 839 C CA . GLU A 1 110 ? 5.388 23.749 9.039 1.00 76.06 110 GLU A CA 1
ATOM 840 C C . GLU A 1 110 ? 6.863 23.853 9.470 1.00 76.06 110 GLU A C 1
ATOM 842 O O . GLU A 1 110 ? 7.191 23.734 10.656 1.00 76.06 110 GLU A O 1
ATOM 847 N N . ALA A 1 111 ? 7.750 24.076 8.497 1.00 65.69 111 ALA A N 1
ATOM 848 C CA . ALA A 1 111 ? 9.179 24.235 8.731 1.00 65.69 111 ALA A CA 1
ATOM 849 C C . ALA A 1 111 ? 9.447 25.333 9.776 1.00 65.69 111 ALA A C 1
ATOM 851 O O . ALA A 1 111 ? 8.981 26.466 9.649 1.00 65.69 111 ALA A O 1
ATOM 852 N N . GLY A 1 112 ? 10.211 24.994 10.816 1.00 63.81 112 GLY A N 1
ATOM 853 C CA . GLY A 1 112 ? 10.521 25.910 11.918 1.00 63.81 112 GLY A CA 1
ATOM 854 C C . GLY A 1 112 ? 9.511 25.914 13.074 1.00 63.81 112 GLY A C 1
ATOM 855 O O . GLY A 1 112 ? 9.686 26.694 14.011 1.00 63.81 112 GLY A O 1
ATOM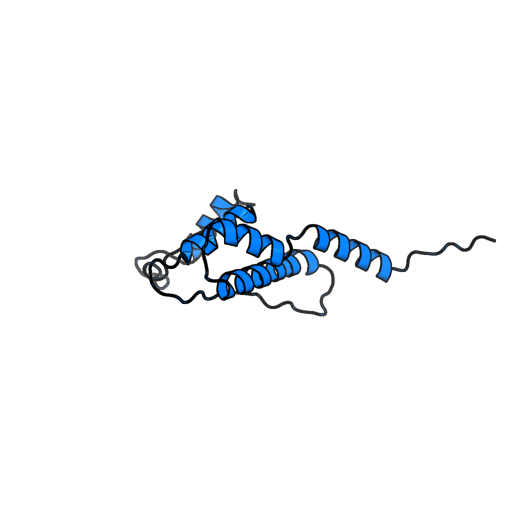 856 N N . TYR A 1 113 ? 8.494 25.046 13.054 1.00 71.19 113 TYR A N 1
ATOM 857 C CA . TYR A 1 113 ? 7.634 24.771 14.209 1.00 71.19 113 TYR A CA 1
ATOM 858 C C . TYR A 1 113 ? 8.023 23.455 14.911 1.0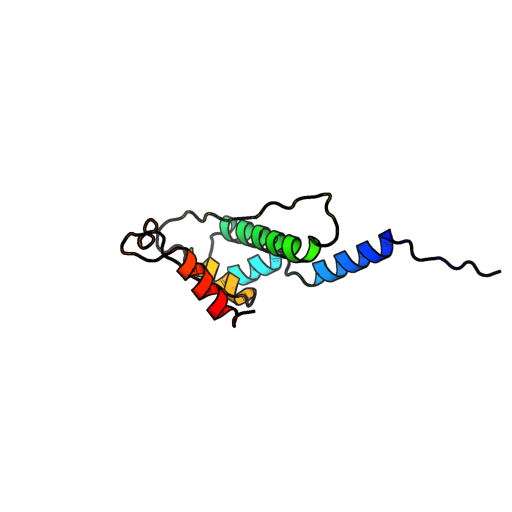0 71.19 113 TYR A C 1
ATOM 860 O O . TYR A 1 113 ? 8.777 22.644 14.380 1.00 71.19 113 TYR A O 1
ATOM 868 N N . VAL A 1 114 ? 7.535 23.245 16.137 1.00 64.62 114 VAL A N 1
ATOM 869 C CA . VAL A 1 114 ? 7.803 22.024 16.916 1.00 64.62 114 VAL A CA 1
ATOM 870 C C . VAL A 1 114 ? 6.934 20.874 16.385 1.00 64.62 114 VAL A C 1
ATOM 872 O O . VAL A 1 114 ? 5.734 20.851 16.656 1.00 64.62 114 VAL A O 1
ATOM 875 N N . GLY A 1 115 ? 7.535 19.922 15.665 1.00 69.50 115 GLY A N 1
ATOM 876 C CA . GLY A 1 115 ? 6.874 18.731 15.111 1.00 69.50 115 GLY A CA 1
ATOM 877 C C . GLY A 1 115 ? 7.812 17.868 14.256 1.00 69.50 115 GLY A C 1
ATOM 878 O O . GLY A 1 115 ? 9.007 18.151 14.174 1.00 69.50 115 GLY A O 1
ATOM 879 N N . ASP A 1 116 ? 7.281 16.795 13.655 1.00 70.69 116 ASP A N 1
ATOM 880 C CA . ASP A 1 116 ? 8.037 15.941 12.724 1.00 70.69 116 ASP A CA 1
ATOM 881 C C . ASP A 1 116 ? 8.125 16.630 11.345 1.00 70.69 116 ASP A C 1
ATOM 883 O O . ASP A 1 116 ? 7.127 17.130 10.824 1.00 70.69 116 ASP A O 1
ATOM 887 N N . ASP A 1 117 ? 9.317 16.649 10.745 1.00 83.38 117 ASP A N 1
ATOM 888 C CA . ASP A 1 117 ? 9.549 17.178 9.394 1.00 83.38 117 ASP A CA 1
ATOM 889 C C . ASP A 1 117 ? 9.221 16.117 8.322 1.00 83.38 117 ASP A C 1
ATOM 891 O O . ASP A 1 117 ? 9.406 14.912 8.531 1.00 83.38 117 ASP A O 1
ATOM 895 N N . VAL A 1 118 ? 8.791 16.552 7.137 1.00 84.62 118 VAL A N 1
ATOM 896 C CA . VAL A 1 118 ? 8.677 15.694 5.949 1.00 84.62 118 VAL A CA 1
ATOM 897 C C . VAL A 1 118 ? 10.019 15.064 5.565 1.00 84.62 118 VAL A C 1
ATOM 899 O O . VAL A 1 118 ? 10.036 13.920 5.102 1.00 84.62 118 VAL A O 1
ATOM 902 N N . GLU A 1 119 ? 11.140 15.748 5.810 1.00 87.38 119 GLU A N 1
ATOM 903 C CA . GLU A 1 119 ? 12.482 15.201 5.565 1.00 87.38 119 GLU A CA 1
ATOM 904 C C . GLU A 1 119 ? 12.765 13.965 6.430 1.00 87.38 119 GLU A C 1
ATOM 906 O O . GLU A 1 119 ? 13.351 12.992 5.948 1.00 87.38 119 GLU A O 1
ATOM 911 N N . ASN A 1 120 ? 12.252 13.924 7.666 1.00 84.12 120 ASN A N 1
ATOM 912 C CA . ASN A 1 120 ? 12.420 12.766 8.546 1.00 84.12 120 ASN A CA 1
ATOM 913 C C . ASN A 1 120 ? 11.758 11.505 7.974 1.00 84.12 120 ASN A C 1
ATOM 915 O O . ASN A 1 120 ? 12.256 10.401 8.201 1.00 84.12 120 ASN A O 1
ATOM 919 N N . ILE A 1 121 ? 10.662 11.635 7.216 1.00 89.38 121 ILE A N 1
ATOM 920 C CA . ILE A 1 121 ? 10.017 10.488 6.557 1.00 89.38 121 ILE A CA 1
ATOM 921 C C . ILE A 1 121 ? 10.955 9.895 5.499 1.00 89.38 121 ILE A C 1
ATOM 923 O O . ILE A 1 121 ? 11.093 8.674 5.417 1.00 89.38 121 ILE A O 1
ATOM 927 N N . LEU A 1 122 ? 11.623 10.749 4.718 1.00 89.81 122 LEU A N 1
ATOM 928 C CA . LEU A 1 122 ? 12.585 10.318 3.702 1.00 89.81 122 LEU A CA 1
ATOM 929 C C . LEU A 1 122 ? 13.829 9.698 4.336 1.00 89.81 122 LEU A C 1
ATOM 931 O O . LEU A 1 122 ? 14.262 8.642 3.887 1.00 89.81 122 LEU A O 1
ATOM 935 N N . VAL A 1 123 ? 14.356 10.295 5.409 1.00 90.00 123 VAL A N 1
ATOM 936 C CA . VAL A 1 123 ? 15.494 9.734 6.153 1.00 90.00 123 VAL A CA 1
ATOM 937 C C . VAL A 1 123 ? 15.150 8.350 6.706 1.00 90.00 123 VAL A C 1
ATOM 939 O O . VAL A 1 123 ? 15.940 7.424 6.549 1.00 90.00 123 VAL A O 1
ATOM 942 N N . ARG A 1 124 ? 13.956 8.168 7.289 1.00 89.25 124 ARG A N 1
ATOM 943 C CA . ARG A 1 124 ? 13.491 6.846 7.748 1.00 89.25 124 ARG A CA 1
ATOM 944 C C . ARG A 1 124 ? 13.385 5.852 6.590 1.00 89.25 124 ARG A C 1
ATOM 946 O O . ARG A 1 124 ? 13.792 4.706 6.743 1.00 89.25 124 ARG A O 1
ATOM 953 N N . LEU A 1 125 ? 12.858 6.272 5.439 1.00 91.69 125 LEU A N 1
ATOM 954 C CA . LEU A 1 125 ? 12.759 5.402 4.265 1.00 91.69 125 LEU A CA 1
ATOM 955 C C . LEU A 1 125 ? 14.145 4.986 3.748 1.00 91.69 125 LEU A C 1
ATOM 957 O O . LEU A 1 125 ? 14.342 3.810 3.463 1.00 91.69 125 LEU A O 1
ATOM 961 N N . LEU A 1 126 ? 15.098 5.921 3.694 1.00 91.50 126 LEU A N 1
ATOM 962 C CA . LEU A 1 126 ? 16.482 5.667 3.286 1.00 91.50 126 LEU A CA 1
ATOM 963 C C . LEU A 1 126 ? 17.205 4.727 4.261 1.00 91.50 126 LEU A C 1
ATOM 965 O O . LEU A 1 126 ? 17.922 3.830 3.840 1.00 91.50 126 LEU A O 1
ATOM 969 N N . GLN A 1 127 ? 16.972 4.887 5.565 1.00 90.06 127 GLN A N 1
ATOM 970 C CA . GLN A 1 127 ? 17.502 3.977 6.584 1.00 90.06 127 GLN A CA 1
ATOM 971 C C . GLN A 1 127 ? 16.971 2.548 6.417 1.00 90.06 127 GLN A C 1
ATOM 973 O O . GLN A 1 127 ? 17.727 1.599 6.584 1.00 90.06 127 GLN A O 1
ATOM 978 N N . ILE A 1 128 ? 15.684 2.390 6.086 1.00 90.38 128 ILE A N 1
ATOM 979 C CA . ILE A 1 128 ? 15.070 1.077 5.816 1.00 90.38 128 ILE A CA 1
ATOM 980 C C . ILE A 1 128 ? 15.565 0.494 4.483 1.00 90.38 128 ILE A C 1
ATOM 982 O O . ILE A 1 128 ? 15.549 -0.719 4.304 1.00 90.38 128 ILE A O 1
ATOM 986 N N . ALA A 1 129 ? 16.005 1.349 3.561 1.00 90.69 129 ALA A N 1
ATOM 987 C CA . ALA A 1 129 ? 16.634 0.966 2.304 1.00 90.69 129 ALA A CA 1
ATOM 988 C C . ALA A 1 129 ? 18.133 0.647 2.438 1.00 90.69 129 ALA A C 1
ATOM 990 O O . ALA A 1 129 ? 18.810 0.565 1.425 1.00 90.69 129 ALA A O 1
ATOM 991 N N . ASP A 1 130 ? 18.669 0.509 3.657 1.00 87.56 130 ASP A N 1
ATOM 992 C CA . ASP A 1 130 ? 20.100 0.280 3.910 1.00 87.56 130 ASP A CA 1
ATOM 993 C C . ASP A 1 130 ? 21.027 1.354 3.295 1.00 87.56 130 ASP A C 1
ATOM 995 O O . ASP A 1 130 ? 22.204 1.102 3.042 1.00 87.56 130 ASP A O 1
ATOM 999 N N . TYR A 1 131 ? 20.520 2.584 3.133 1.00 79.12 131 TYR A N 1
ATOM 1000 C CA . TYR A 1 131 ? 21.190 3.706 2.458 1.00 79.12 131 TYR A CA 1
ATOM 1001 C C . TYR A 1 131 ? 21.509 3.476 0.966 1.00 79.12 131 TYR A C 1
ATOM 1003 O O . TYR A 1 131 ? 22.390 4.157 0.434 1.00 79.12 131 TYR A O 1
ATOM 1011 N N . ASP A 1 132 ? 20.793 2.555 0.314 1.00 55.91 132 ASP A N 1
ATOM 1012 C CA . ASP A 1 132 ? 20.894 2.236 -1.122 1.00 55.91 132 ASP A CA 1
ATOM 1013 C C . ASP A 1 132 ? 19.981 3.117 -2.007 1.00 55.91 132 ASP A C 1
ATOM 1015 O O . ASP A 1 132 ? 18.922 3.595 -1.519 1.00 55.91 132 ASP A O 1
#

Radius of gyration: 20.02 Å; chains: 1; bounding box: 41×41×68 Å

Foldseek 3Di:
DDDPPDPDPVVVVVVVLVVQLVPDDQLVRQLVQLVVFAPDPSVVSSLVSVLVSLQSSCVRVVVPDPPDDRDRRDDDDDDDPPRCPVVSQVSSCVVVVAQDFDDDPVQDDPPPDPGDHPVVRVVSSCVSVVVD

InterPro domains:
  IPR003959 ATPase, AAA-type, core [PF00004] (75-121)
  IPR027417 P-loop containing nucleoside triphosphate hydrolase [G3DSA:3.40.50.300] (17-132)
  IPR027417 P-loop containing nucleoside triphosphate hydrolase [SSF52540] (26-129)
  IPR050052 ATP-dependent Clp protease ATP-binding subunit ClpX [PTHR48102] (11-132)

Secondary structure (DSSP, 8-state):
-----PPPHHHHHHHHHHHHHHTSPPHHHHHHHHHHH--S-HHHHHHHHHHHHHHHHHHHHTTS-TT-------------TTSSHHHHHHHHHHHHT-------GGGB--TTSSSB-HHHHHHHHHHHTTT-

Sequence (132 aa):
MGNSITPNKSDTIKNQKDQILSALHKPSEIKGYLDQYVIGQDRAKRALAVAVYNHYKRILVDPIDDEVELAKSNILIIGPTGTGKTLIAETLARFLSVPFAIADATSLTEAGYVGDDVENILVRLLQIADYD

Organism: NCBI:txid408172